Protein AF-A0A2V8TKF6-F1 (afdb_monomer)

Secondary structure (DSSP, 8-state):
-------EEEEE-GGGS-SGGGTTEEEEEEEESSS-GGG-EEEEEEEEEETTEEEEEEEPEEEPSSTT-EEEE--S-SSSEEEEEEEEEETTEEEEEEEEEETTEE-STT-EEESSPPPHHHHHHHHHHHHHHHTT-

pLDDT: mean 82.34, std 12.86, range [35.78, 94.69]

Mean predicted aligned error: 6.75 Å

Solvent-accessible surface area (backbone atoms only — not comparable to full-atom values): 7730 Å² total; per-residue (Å²): 131,84,75,73,69,54,54,38,75,46,80,44,66,24,80,81,47,94,48,77,81,27,77,67,27,60,34,26,42,27,57,38,58,53,100,54,31,66,73,41,48,69,50,39,33,39,40,30,36,44,97,88,40,81,43,79,42,81,46,72,64,44,79,47,96,54,82,29,32,28,35,34,53,73,87,64,75,86,68,58,42,40,23,38,41,34,39,39,39,44,92,95,46,41,11,16,36,40,37,35,46,50,100,93,40,63,36,71,91,70,38,45,78,38,80,34,75,75,50,71,66,59,52,49,52,52,41,51,51,50,42,58,56,59,77,73,106

Nearest PDB structures (foldseek):
  1n26-assembly1_A  TM=6.012E-01  e=3.482E-01  Homo sapiens
  5i0y-assembly1_A  TM=3.738E-01  e=1.158E-01  Escherichia coli F11
  3nrp-assembly1_B  TM=3.054E-01  e=2.926E-02  Escherichia coli F11
  8d7h-assembly1_E  TM=6.026E-01  e=1.718E+00  Homo sapiens
  3bpn-assembly1_C  TM=4.159E-01  e=3.922E+00  Homo sapiens

Radius of gyration: 14.84 Å; Cα contacts (8 Å, |Δi|>4): 286; chains: 1; bounding box: 38×34×48 Å

Sequence (137 aa):
MALAGGFFLTIGNPV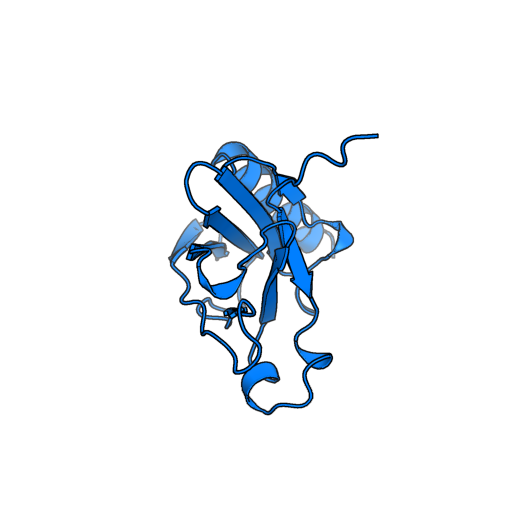AGNAPQFKSAVLVVRPDGCGEPAKAQITGTAEGIVAGARRSIPIKLMALPTPGVYAVYREWPAEGVWVVSLTGKYHDATTSAIVPIGAKGFLRESSKFFPRAATEAEIEGTLKALAASQARQ

Foldseek 3Di:
DPPPLQWWKDKDQLVVDPDPVSVQFLIKIAIGSDPALLQKDKWKWKWWAAPNDIDIGTWDWDDDPPRRMTTTGPPDDLGGWIWMKMWIDDPPWIKIKIWTADNVGTDPVLIDIGSHHDDPCNNVVSRVVRRVVVVVD

Structure (mmCIF, N/CA/C/O backbone):
data_AF-A0A2V8TKF6-F1
#
_entry.id   AF-A0A2V8TKF6-F1
#
loop_
_atom_site.group_PDB
_atom_site.id
_atom_site.type_symbol
_atom_site.label_atom_id
_atom_site.label_alt_id
_atom_site.label_comp_id
_atom_site.label_asym_id
_atom_site.label_entity_id
_atom_site.label_seq_id
_atom_site.pdbx_PDB_ins_code
_atom_site.Cartn_x
_atom_site.Cartn_y
_atom_site.Cartn_z
_atom_site.occupancy
_atom_site.B_iso_or_equiv
_atom_site.auth_seq_id
_atom_site.auth_comp_id
_atom_site.auth_asym_id
_atom_site.auth_atom_id
_atom_site.pdbx_PDB_model_num
ATOM 1 N N . MET A 1 1 ? 6.023 8.617 -31.429 1.00 35.78 1 MET A N 1
ATOM 2 C CA . MET A 1 1 ? 5.515 8.912 -30.073 1.00 35.78 1 MET A CA 1
ATOM 3 C C . MET A 1 1 ? 6.248 7.991 -29.115 1.00 35.78 1 MET A C 1
ATOM 5 O O . MET A 1 1 ? 5.991 6.797 -29.137 1.00 35.78 1 MET A O 1
ATOM 9 N N . ALA A 1 2 ? 7.238 8.499 -28.379 1.00 37.09 2 ALA A N 1
ATOM 10 C CA . ALA A 1 2 ? 7.894 7.715 -27.341 1.00 37.09 2 ALA A CA 1
ATOM 11 C C . ALA A 1 2 ? 6.888 7.557 -26.197 1.00 37.09 2 ALA A C 1
ATOM 13 O O . ALA A 1 2 ? 6.637 8.504 -25.456 1.00 37.09 2 ALA A O 1
ATOM 14 N N . LEU A 1 3 ? 6.259 6.387 -26.102 1.00 46.22 3 LEU A N 1
ATOM 15 C CA . LEU A 1 3 ? 5.660 5.948 -24.851 1.00 46.22 3 LEU A CA 1
ATOM 16 C C . LEU A 1 3 ? 6.841 5.885 -23.889 1.00 46.22 3 LEU A C 1
ATOM 18 O O . LEU A 1 3 ? 7.666 4.980 -23.999 1.00 46.22 3 LEU A O 1
ATOM 22 N N . ALA A 1 4 ? 7.010 6.909 -23.051 1.00 46.81 4 ALA A N 1
ATOM 23 C CA . ALA A 1 4 ? 7.946 6.837 -21.947 1.00 46.81 4 ALA A CA 1
ATOM 24 C C . ALA A 1 4 ? 7.635 5.516 -21.241 1.00 46.81 4 ALA A C 1
ATOM 26 O O . ALA A 1 4 ? 6.519 5.347 -20.751 1.00 46.81 4 ALA A O 1
ATOM 27 N N . GLY A 1 5 ? 8.564 4.557 -21.317 1.00 52.00 5 GLY A N 1
ATOM 28 C CA . GLY A 1 5 ? 8.474 3.250 -20.675 1.00 52.00 5 GLY A CA 1
ATOM 29 C C . GLY A 1 5 ? 8.501 3.456 -19.170 1.00 52.00 5 GLY A C 1
ATOM 30 O O . GLY A 1 5 ? 9.527 3.278 -18.522 1.00 52.00 5 GLY A O 1
ATOM 31 N N . GLY A 1 6 ? 7.402 3.988 -18.646 1.00 66.62 6 GLY A N 1
ATOM 32 C CA . GLY A 1 6 ? 7.248 4.342 -17.257 1.00 66.62 6 GLY A CA 1
ATOM 33 C C . GLY A 1 6 ? 7.127 3.058 -16.470 1.00 66.62 6 GLY A C 1
ATOM 34 O O . GLY A 1 6 ? 6.317 2.202 -16.799 1.00 66.62 6 GLY A O 1
ATOM 35 N N . PHE A 1 7 ? 7.936 2.927 -15.434 1.00 81.31 7 PHE A N 1
ATOM 36 C CA . PHE A 1 7 ? 7.772 1.876 -14.451 1.00 81.31 7 PHE A CA 1
ATOM 37 C C . PHE A 1 7 ? 6.615 2.261 -13.525 1.00 81.31 7 PHE A C 1
ATOM 39 O O . PHE A 1 7 ? 6.691 3.277 -12.830 1.00 81.31 7 PHE A O 1
ATOM 46 N N . PHE A 1 8 ? 5.539 1.478 -13.532 1.00 85.12 8 PHE A N 1
ATOM 47 C CA . PHE A 1 8 ? 4.385 1.692 -12.656 1.00 85.12 8 PHE A CA 1
ATOM 48 C C . PHE A 1 8 ? 3.908 0.380 -12.041 1.00 85.12 8 PHE A C 1
ATOM 50 O O . PHE A 1 8 ? 4.166 -0.708 -12.552 1.00 85.12 8 PHE A O 1
ATOM 57 N N . LEU A 1 9 ? 3.209 0.476 -10.912 1.00 88.12 9 LEU A N 1
ATOM 58 C CA . LEU A 1 9 ? 2.562 -0.673 -10.287 1.00 88.12 9 LEU A CA 1
ATOM 59 C C . LEU A 1 9 ? 1.120 -0.771 -10.758 1.00 88.12 9 LEU A C 1
ATOM 61 O O . LEU A 1 9 ? 0.385 0.211 -10.744 1.00 88.12 9 LEU A O 1
ATOM 65 N N . THR A 1 10 ? 0.694 -1.980 -11.093 1.00 87.62 10 THR A N 1
ATOM 66 C CA . THR A 1 10 ? -0.700 -2.296 -11.381 1.00 87.62 10 THR A CA 1
ATOM 67 C C . THR A 1 10 ? -1.256 -3.172 -10.268 1.00 87.62 10 THR A C 1
ATOM 69 O O . THR A 1 10 ? -0.736 -4.255 -9.991 1.00 87.62 10 THR A O 1
ATOM 72 N N . ILE A 1 11 ? -2.343 -2.713 -9.645 1.00 87.50 11 ILE A N 1
ATOM 73 C CA . ILE A 1 11 ? -3.082 -3.475 -8.633 1.00 87.50 11 ILE A CA 1
ATOM 74 C C . ILE A 1 11 ? -4.213 -4.235 -9.311 1.00 87.50 11 ILE A C 1
ATOM 76 O O . ILE A 1 11 ? -4.947 -3.678 -10.130 1.00 87.50 11 ILE A O 1
ATOM 80 N N . GLY A 1 12 ? -4.351 -5.512 -8.982 1.00 80.25 12 GLY A N 1
ATOM 81 C CA . GLY A 1 12 ? -5.389 -6.403 -9.487 1.00 80.25 12 GLY A CA 1
ATOM 82 C C . GLY A 1 12 ? -6.188 -7.042 -8.359 1.00 80.25 12 GLY A C 1
ATOM 83 O O . GLY A 1 12 ? -5.767 -7.060 -7.202 1.00 80.25 12 GLY A O 1
ATOM 84 N N . ASN A 1 13 ? -7.348 -7.592 -8.717 1.00 72.50 13 ASN A N 1
ATOM 85 C CA . ASN A 1 13 ? -8.126 -8.409 -7.797 1.00 72.50 13 ASN A CA 1
ATOM 86 C C . ASN A 1 13 ? -7.527 -9.829 -7.751 1.00 72.50 13 ASN A C 1
ATOM 88 O O . ASN A 1 13 ? -7.327 -10.418 -8.818 1.00 72.50 13 ASN A O 1
ATOM 92 N N . PRO A 1 14 ? -7.248 -10.390 -6.561 1.00 60.41 14 PRO A N 1
ATOM 93 C CA . PRO A 1 14 ? -6.720 -11.743 -6.418 1.00 60.41 14 PRO A CA 1
ATOM 94 C C . PRO A 1 14 ? -7.649 -12.810 -7.008 1.00 60.41 14 PRO A C 1
ATOM 96 O O . PRO A 1 14 ? -7.162 -13.807 -7.528 1.00 60.41 14 PRO A O 1
ATOM 99 N N . VAL A 1 15 ? -8.967 -12.577 -7.031 1.00 55.12 15 VAL A N 1
ATOM 100 C CA . VAL A 1 15 ? -9.969 -13.535 -7.544 1.00 55.12 15 VAL A CA 1
ATOM 101 C C . VAL A 1 15 ? -9.786 -13.859 -9.038 1.00 55.12 15 VAL A C 1
ATOM 103 O O . VAL A 1 15 ? -10.237 -14.903 -9.497 1.00 55.12 15 VAL A O 1
ATOM 106 N N . ALA A 1 16 ? -9.074 -13.021 -9.801 1.00 50.88 16 ALA A N 1
ATOM 107 C CA . ALA A 1 16 ? -8.742 -13.320 -11.197 1.00 50.88 16 ALA A CA 1
ATOM 108 C C . ALA A 1 16 ? -7.740 -14.486 -11.345 1.00 50.88 16 ALA A C 1
ATOM 110 O O . ALA A 1 16 ? -7.644 -15.083 -12.416 1.00 50.88 16 ALA A O 1
ATOM 111 N N . GLY A 1 17 ? -6.995 -14.822 -10.286 1.00 50.84 17 GLY A N 1
ATOM 112 C CA . GLY A 1 17 ? -6.135 -15.998 -10.232 1.00 50.84 17 GLY A CA 1
ATOM 113 C C . GLY A 1 17 ? -6.875 -17.153 -9.568 1.00 50.84 17 GLY A C 1
ATOM 114 O O . GLY A 1 17 ? -7.062 -17.157 -8.357 1.00 50.84 17 GLY A O 1
ATOM 115 N N . ASN A 1 18 ? -7.263 -18.173 -10.332 1.00 52.22 18 ASN A N 1
ATOM 116 C CA . ASN A 1 18 ? -8.019 -19.330 -9.832 1.00 52.22 18 ASN A CA 1
ATOM 117 C C . ASN A 1 18 ? -7.190 -20.281 -8.924 1.00 52.22 18 ASN A C 1
ATOM 119 O O . ASN A 1 18 ? -7.496 -21.466 -8.820 1.00 52.22 18 ASN A O 1
ATOM 123 N N . ALA A 1 19 ? -6.113 -19.795 -8.293 1.00 55.41 19 ALA A N 1
ATOM 124 C CA . ALA A 1 19 ? -5.247 -20.586 -7.421 1.00 55.41 19 ALA A CA 1
ATOM 125 C C . ALA A 1 19 ? -5.577 -20.344 -5.931 1.00 55.41 19 ALA A C 1
ATOM 127 O O . ALA A 1 19 ? -5.887 -19.220 -5.534 1.00 55.41 19 ALA A O 1
ATOM 128 N N . PRO A 1 20 ? -5.484 -21.372 -5.068 1.00 56.12 20 PRO A N 1
ATOM 129 C CA . PRO A 1 20 ? -5.868 -21.286 -3.654 1.00 56.12 20 PRO A CA 1
ATOM 130 C C . PRO A 1 20 ? -5.101 -20.206 -2.875 1.00 56.12 20 PRO A C 1
ATOM 132 O O . PRO A 1 20 ? -5.675 -19.558 -2.006 1.00 56.12 20 PRO A O 1
ATOM 135 N N . GLN A 1 21 ? -3.851 -19.939 -3.256 1.00 58.69 21 GLN A N 1
ATOM 136 C CA . GLN A 1 21 ? -3.010 -18.858 -2.724 1.00 58.69 21 GLN A CA 1
ATOM 137 C C . GLN A 1 21 ? -3.592 -17.442 -2.907 1.00 58.69 21 GLN A C 1
ATOM 139 O O . GLN A 1 21 ? -3.251 -16.536 -2.156 1.00 58.69 21 GLN A O 1
ATOM 144 N N . PHE A 1 22 ? -4.515 -17.237 -3.852 1.00 60.12 22 PHE A N 1
ATOM 145 C CA . PHE A 1 22 ? -5.198 -15.953 -4.024 1.00 60.12 22 PHE A CA 1
ATOM 146 C C . PHE A 1 22 ? -6.400 -15.779 -3.088 1.00 60.12 22 PHE A C 1
ATOM 148 O O . PHE A 1 22 ? -6.808 -14.650 -2.837 1.00 60.12 22 PHE A O 1
ATOM 155 N N . LYS A 1 23 ? -6.962 -16.861 -2.529 1.00 61.09 23 LYS A N 1
ATOM 156 C CA . LYS A 1 23 ? -8.186 -16.782 -1.708 1.00 61.09 23 LYS A CA 1
ATOM 157 C C . LYS A 1 23 ? -7.989 -16.026 -0.391 1.00 61.09 23 LYS A C 1
ATOM 159 O O . LYS A 1 23 ? -8.953 -15.490 0.143 1.00 61.09 23 LYS A O 1
ATOM 164 N N . SER A 1 24 ? -6.757 -15.980 0.114 1.00 67.88 24 SER A N 1
ATOM 165 C CA . SER A 1 24 ? -6.388 -15.250 1.336 1.00 67.88 24 SER A CA 1
ATOM 166 C C . SER A 1 24 ? -5.628 -13.950 1.056 1.00 67.88 24 SER A C 1
ATOM 168 O O . SER A 1 24 ? -5.291 -13.223 1.991 1.00 67.88 24 SER A O 1
ATOM 170 N N . ALA A 1 25 ? -5.344 -13.652 -0.214 1.00 77.50 25 ALA A N 1
ATOM 171 C CA . ALA A 1 25 ? -4.717 -12.401 -0.607 1.00 77.50 25 ALA A CA 1
ATOM 172 C C . ALA A 1 25 ? -5.760 -11.273 -0.596 1.00 77.50 25 ALA A C 1
ATOM 174 O O . ALA A 1 25 ? -6.903 -11.458 -1.006 1.00 77.50 25 ALA A O 1
ATOM 175 N N . VAL A 1 26 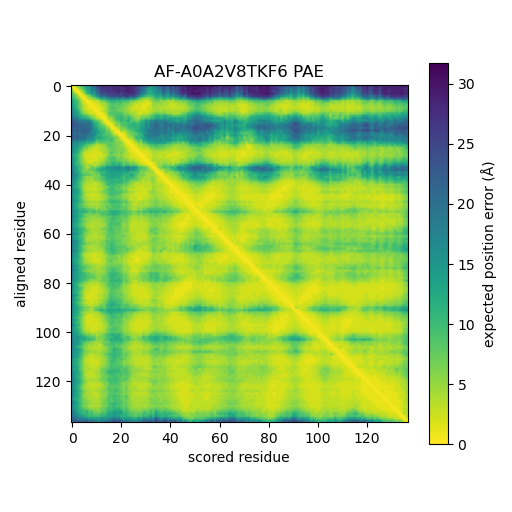? -5.360 -10.089 -0.138 1.00 83.19 26 VAL A N 1
ATOM 176 C CA . VAL A 1 26 ? -6.204 -8.882 -0.153 1.00 83.19 26 VAL A CA 1
ATOM 177 C C . VAL A 1 26 ? -6.165 -8.230 -1.529 1.00 83.19 26 VAL A C 1
ATOM 179 O O . VAL A 1 26 ? -7.175 -7.743 -2.032 1.00 83.19 26 VAL A O 1
ATOM 182 N N . LEU A 1 27 ? -4.979 -8.215 -2.133 1.00 87.31 27 LEU A N 1
ATOM 183 C CA . LEU A 1 27 ? -4.720 -7.634 -3.440 1.00 87.31 27 LEU A CA 1
ATOM 184 C C . LEU A 1 27 ? -3.537 -8.340 -4.100 1.00 87.31 27 LEU A C 1
ATOM 186 O O . LEU A 1 27 ? -2.723 -8.985 -3.433 1.00 87.31 27 LEU A O 1
ATOM 190 N N . VAL A 1 28 ? -3.431 -8.185 -5.416 1.00 88.44 28 VAL A N 1
ATOM 191 C CA . VAL A 1 28 ? -2.232 -8.568 -6.167 1.00 88.44 28 VAL A CA 1
ATOM 192 C C . VAL A 1 28 ? -1.606 -7.330 -6.774 1.00 88.44 28 VAL A C 1
ATOM 194 O O . VAL A 1 28 ? -2.315 -6.438 -7.241 1.00 88.44 28 VAL A O 1
ATOM 197 N N . VAL A 1 29 ? -0.282 -7.282 -6.787 1.00 89.06 29 VAL A N 1
ATOM 198 C CA . VAL A 1 29 ? 0.487 -6.208 -7.409 1.00 89.06 29 VAL A CA 1
ATOM 199 C C . VAL A 1 29 ? 1.414 -6.801 -8.456 1.00 89.06 29 VAL A C 1
ATOM 201 O O . VAL A 1 29 ? 2.039 -7.839 -8.235 1.00 89.06 29 VAL A O 1
ATOM 204 N N . ARG A 1 30 ? 1.485 -6.145 -9.612 1.00 87.81 30 ARG A N 1
ATOM 205 C CA . ARG A 1 30 ? 2.500 -6.419 -10.628 1.00 87.81 30 ARG A CA 1
ATOM 206 C C . ARG A 1 30 ? 3.195 -5.115 -11.022 1.00 87.81 30 ARG A C 1
ATOM 208 O O . ARG A 1 30 ? 2.507 -4.099 -11.143 1.00 87.81 30 ARG A O 1
ATOM 215 N N . PRO A 1 31 ? 4.512 -5.119 -11.228 1.00 86.38 31 PRO A N 1
ATOM 216 C CA . PRO A 1 31 ? 5.186 -4.058 -11.937 1.00 86.38 31 PRO A CA 1
ATOM 217 C C . PRO A 1 31 ? 4.862 -4.175 -13.427 1.00 86.38 31 PRO A C 1
ATOM 219 O O . PRO A 1 31 ? 4.800 -5.274 -13.977 1.00 86.38 31 PRO A O 1
ATOM 222 N N . ASP A 1 32 ? 4.638 -3.038 -14.061 1.00 81.44 32 ASP A N 1
ATOM 223 C CA . ASP A 1 32 ? 4.334 -2.923 -15.480 1.00 81.44 32 ASP A CA 1
ATOM 224 C C . ASP A 1 32 ? 5.220 -1.830 -16.101 1.00 81.44 32 ASP A C 1
ATOM 226 O O . ASP A 1 32 ? 5.857 -1.040 -15.390 1.00 81.44 32 ASP A O 1
ATOM 230 N N . GLY A 1 33 ? 5.332 -1.839 -17.427 1.00 73.94 33 GLY A N 1
ATOM 231 C CA . GLY A 1 33 ? 6.219 -0.942 -18.171 1.00 73.94 33 GLY A CA 1
ATOM 232 C C . GLY A 1 33 ? 7.726 -1.216 -18.043 1.00 73.94 33 GLY A C 1
ATOM 233 O O . GLY A 1 33 ? 8.513 -0.562 -18.725 1.00 73.94 33 GLY A O 1
ATOM 234 N N . CYS A 1 34 ? 8.156 -2.202 -17.244 1.00 68.81 34 CYS A N 1
ATOM 235 C CA . CYS A 1 34 ? 9.523 -2.725 -17.281 1.00 68.81 34 CYS A CA 1
ATOM 236 C C . CYS A 1 34 ? 9.604 -3.979 -18.169 1.00 68.81 34 CYS A C 1
ATOM 238 O O . CYS A 1 34 ? 8.719 -4.830 -18.148 1.00 68.81 34 CYS A O 1
ATOM 240 N N . GLY A 1 35 ? 10.684 -4.114 -18.947 1.00 66.62 35 GLY A N 1
ATOM 241 C CA . GLY A 1 35 ? 10.905 -5.300 -19.788 1.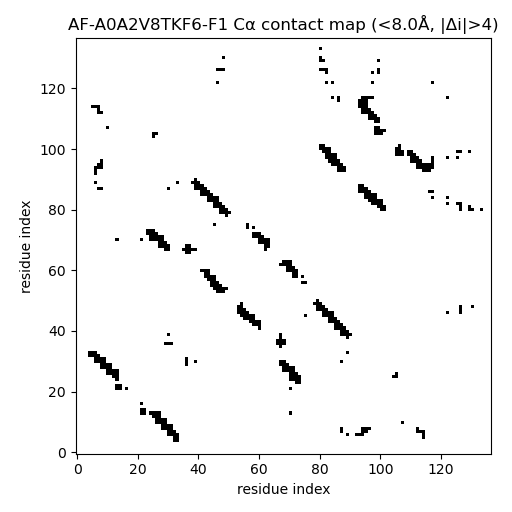00 66.62 35 GLY A CA 1
ATOM 242 C C . GLY A 1 35 ? 11.094 -6.595 -18.987 1.00 66.62 35 GLY A C 1
ATOM 243 O O . GLY A 1 35 ? 10.912 -7.682 -19.526 1.00 66.62 35 GLY A O 1
ATOM 244 N N . GLU A 1 36 ? 11.428 -6.485 -17.695 1.00 74.00 36 GLU A N 1
ATOM 245 C CA . GLU A 1 36 ? 11.692 -7.617 -16.803 1.00 74.00 36 GLU A CA 1
ATOM 246 C C . GLU A 1 36 ? 10.993 -7.434 -15.439 1.00 74.00 36 GLU A C 1
ATOM 248 O O . GLU A 1 36 ? 11.629 -7.079 -14.441 1.00 74.00 36 GLU A O 1
ATOM 253 N N . PRO A 1 37 ? 9.681 -7.711 -15.342 1.00 71.75 37 PRO A N 1
ATOM 254 C CA . PRO A 1 37 ? 8.915 -7.501 -14.112 1.00 71.75 37 PRO A CA 1
ATOM 255 C C . PRO A 1 37 ? 9.382 -8.370 -12.937 1.00 71.75 37 PRO A C 1
ATOM 257 O O . PRO A 1 37 ? 9.211 -7.986 -11.785 1.00 71.75 37 PRO A O 1
ATOM 260 N N . ALA A 1 38 ? 10.043 -9.500 -13.201 1.00 74.69 38 ALA A N 1
ATOM 261 C CA . ALA A 1 38 ? 10.601 -10.373 -12.165 1.00 74.69 38 ALA A CA 1
ATOM 262 C C . ALA A 1 38 ? 11.838 -9.795 -11.445 1.00 74.69 38 ALA A C 1
ATOM 264 O O . ALA A 1 38 ? 12.165 -10.243 -10.349 1.00 74.69 38 ALA A O 1
ATOM 265 N N . LYS A 1 39 ? 12.533 -8.816 -12.042 1.00 81.38 39 LYS A N 1
ATOM 266 C CA . LYS A 1 39 ? 13.689 -8.142 -11.423 1.00 81.38 39 LYS A CA 1
ATOM 267 C C . LYS A 1 39 ? 13.288 -6.929 -10.579 1.00 81.38 39 LYS A C 1
ATOM 269 O O . LYS A 1 39 ? 14.120 -6.391 -9.850 1.00 81.38 39 LYS A O 1
ATOM 274 N N . ALA A 1 40 ? 12.039 -6.477 -10.681 1.00 84.00 40 ALA A N 1
ATOM 275 C CA . ALA A 1 40 ? 11.541 -5.371 -9.879 1.00 84.00 40 ALA A CA 1
ATOM 276 C C . ALA A 1 40 ? 11.355 -5.817 -8.426 1.00 84.00 40 ALA A C 1
ATOM 278 O O . ALA A 1 40 ? 10.700 -6.818 -8.139 1.00 84.00 40 ALA A O 1
ATOM 279 N N . GLN A 1 41 ? 11.916 -5.050 -7.499 1.00 87.38 41 GLN A N 1
ATOM 280 C CA . GLN A 1 41 ? 11.702 -5.261 -6.075 1.00 87.38 41 GLN A CA 1
ATOM 281 C C . GLN A 1 41 ? 10.453 -4.500 -5.656 1.00 87.38 41 GLN A C 1
ATOM 283 O O . GLN A 1 41 ? 10.385 -3.283 -5.818 1.00 87.38 41 GLN A O 1
ATOM 288 N N . ILE A 1 42 ? 9.469 -5.215 -5.119 1.00 89.06 42 ILE A N 1
ATOM 289 C CA . ILE A 1 42 ? 8.268 -4.608 -4.554 1.00 89.06 42 ILE A CA 1
ATOM 290 C C . ILE A 1 42 ? 8.294 -4.822 -3.050 1.00 89.06 42 ILE A C 1
ATOM 292 O O . ILE A 1 42 ? 8.430 -5.949 -2.576 1.00 89.06 42 ILE A O 1
ATOM 296 N N . THR A 1 43 ? 8.157 -3.733 -2.309 1.00 91.00 43 THR A N 1
ATOM 297 C CA . THR A 1 43 ? 7.996 -3.723 -0.856 1.00 91.00 43 THR A CA 1
ATOM 298 C C . THR A 1 43 ? 6.670 -3.073 -0.495 1.00 91.00 43 THR A C 1
ATOM 300 O O . THR A 1 43 ? 6.059 -2.378 -1.312 1.00 91.00 43 THR A O 1
ATOM 303 N N . GLY A 1 44 ? 6.190 -3.314 0.722 1.00 91.56 44 GLY A N 1
ATOM 304 C CA . GLY A 1 44 ? 4.947 -2.720 1.176 1.00 91.56 44 GLY A CA 1
ATOM 305 C C . GLY A 1 44 ? 4.865 -2.557 2.682 1.00 91.56 44 GLY A C 1
ATOM 306 O O . GLY A 1 44 ? 5.475 -3.309 3.443 1.00 91.56 44 GLY A O 1
ATOM 307 N N . THR A 1 45 ? 4.043 -1.599 3.091 1.00 94.06 45 THR A N 1
ATOM 308 C CA . THR A 1 45 ? 3.705 -1.327 4.486 1.00 94.06 45 THR A CA 1
ATOM 309 C C . THR A 1 45 ? 2.208 -1.070 4.585 1.00 94.06 45 THR A C 1
ATOM 311 O O . THR A 1 45 ? 1.643 -0.311 3.796 1.00 94.06 45 THR A O 1
ATOM 314 N N . ALA A 1 46 ? 1.557 -1.705 5.550 1.00 93.69 46 ALA A N 1
ATOM 315 C CA . ALA A 1 46 ? 0.191 -1.407 5.935 1.00 93.69 46 ALA A CA 1
ATOM 316 C C . ALA A 1 46 ? 0.191 -0.326 7.018 1.00 93.69 46 ALA A C 1
ATOM 318 O O . ALA A 1 46 ? 0.701 -0.521 8.119 1.00 93.69 46 ALA A O 1
ATOM 319 N N . GLU A 1 47 ? -0.403 0.809 6.691 1.00 94.38 47 GLU A N 1
ATOM 320 C CA . GLU A 1 47 ? -0.531 1.977 7.550 1.00 94.38 47 GLU A CA 1
ATOM 321 C C . GLU A 1 47 ? -1.995 2.088 7.960 1.00 94.38 47 GLU A C 1
ATOM 323 O O . GLU A 1 47 ? -2.880 2.160 7.108 1.00 94.38 47 GLU A O 1
ATOM 328 N N . GLY A 1 48 ? -2.279 2.078 9.253 1.00 93.25 48 GLY A N 1
ATOM 329 C CA . GLY A 1 48 ? -3.644 2.046 9.754 1.00 93.25 48 GLY A CA 1
ATOM 330 C C . GLY A 1 48 ? -3.865 2.885 10.992 1.00 93.25 48 GLY A C 1
ATOM 331 O O . GLY A 1 48 ? -2.922 3.352 11.626 1.00 93.25 48 GLY A O 1
ATOM 332 N N . ILE A 1 49 ? -5.134 3.0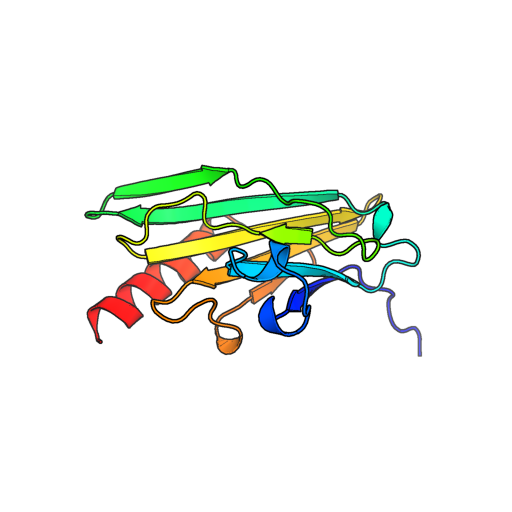73 11.338 1.00 92.12 49 ILE A N 1
ATOM 333 C CA . ILE A 1 49 ? -5.566 3.674 12.600 1.00 92.12 49 ILE A CA 1
ATOM 334 C C . ILE A 1 49 ? -6.475 2.669 13.294 1.00 92.12 49 ILE A C 1
ATOM 336 O O . ILE A 1 49 ? -7.559 2.365 12.793 1.00 92.12 49 ILE A O 1
ATOM 340 N N . VAL A 1 50 ? -6.039 2.182 14.454 1.00 91.19 50 VAL A N 1
ATOM 341 C CA . VAL A 1 50 ? -6.777 1.228 15.293 1.00 91.19 50 VAL A CA 1
ATOM 342 C C . VAL A 1 50 ? -7.018 1.880 16.642 1.00 91.19 50 VAL A C 1
ATOM 344 O O . VAL A 1 50 ? -6.069 2.355 17.265 1.00 91.19 50 VAL A O 1
ATOM 347 N N . ALA A 1 51 ? -8.279 1.949 17.074 1.00 86.50 51 ALA A N 1
ATOM 348 C CA . ALA A 1 51 ? -8.672 2.624 18.315 1.00 86.50 51 ALA A CA 1
ATOM 349 C C . ALA A 1 51 ? -8.108 4.062 18.447 1.00 86.50 51 ALA A C 1
ATOM 351 O O . ALA A 1 51 ? -7.719 4.499 19.525 1.00 86.50 51 ALA A O 1
ATOM 352 N N . GLY A 1 52 ? -8.009 4.794 17.330 1.00 85.00 52 GLY A N 1
ATOM 353 C CA . GLY A 1 52 ? -7.464 6.159 17.291 1.00 85.00 52 GLY A CA 1
ATOM 354 C C . GLY A 1 52 ? -5.933 6.260 17.279 1.00 85.00 52 GLY A C 1
ATOM 355 O O . GLY A 1 52 ? -5.408 7.360 17.125 1.00 85.00 52 GLY A O 1
ATOM 356 N N . ALA A 1 53 ? -5.203 5.144 17.373 1.00 89.50 53 ALA A N 1
ATOM 357 C CA . ALA A 1 53 ? -3.743 5.119 17.315 1.00 89.50 53 ALA A CA 1
ATOM 358 C C . ALA A 1 53 ? -3.238 4.688 15.930 1.00 89.50 53 ALA A C 1
ATOM 360 O O . ALA A 1 53 ? -3.687 3.677 15.381 1.00 89.50 53 ALA A O 1
ATOM 361 N N . ARG A 1 54 ? -2.261 5.425 15.381 1.00 90.62 54 ARG A N 1
ATOM 362 C CA . ARG A 1 54 ? -1.594 5.056 14.124 1.00 90.62 54 ARG A CA 1
ATOM 363 C C . ARG A 1 54 ? -0.742 3.800 14.323 1.00 90.62 54 ARG A C 1
ATOM 365 O O . ARG A 1 54 ? -0.013 3.673 15.307 1.00 90.62 54 ARG A O 1
ATOM 372 N N . ARG A 1 55 ? -0.837 2.871 13.377 1.00 92.94 55 ARG A N 1
ATOM 373 C CA . ARG A 1 55 ? -0.096 1.612 13.332 1.00 92.94 55 ARG A CA 1
ATOM 374 C C . ARG A 1 55 ? 0.534 1.443 11.958 1.00 92.94 55 ARG A C 1
ATOM 376 O O . ARG A 1 55 ? -0.122 1.658 10.948 1.00 92.94 55 ARG A O 1
ATOM 383 N N . SER A 1 56 ? 1.784 1.011 11.957 1.00 93.50 56 SER A N 1
ATOM 384 C CA . SER A 1 56 ? 2.588 0.776 10.762 1.00 93.50 56 SER A CA 1
ATOM 385 C C . SER A 1 56 ? 3.097 -0.654 10.814 1.00 93.50 56 SER A C 1
ATOM 387 O O . SER A 1 56 ? 3.809 -1.017 11.752 1.00 93.50 56 SER A O 1
ATOM 389 N N . ILE A 1 57 ? 2.686 -1.484 9.860 1.00 92.88 57 ILE A N 1
ATOM 390 C CA . ILE A 1 57 ? 3.008 -2.912 9.820 1.00 92.88 57 ILE A CA 1
ATOM 391 C C . ILE A 1 57 ? 3.681 -3.206 8.476 1.00 92.88 57 ILE A C 1
ATOM 393 O O . ILE A 1 57 ? 3.020 -3.098 7.442 1.00 92.88 57 ILE A O 1
ATOM 397 N N . PRO A 1 58 ? 4.978 -3.560 8.440 1.00 92.00 58 PRO A N 1
ATOM 398 C CA . PRO A 1 58 ? 5.616 -3.990 7.202 1.00 92.00 58 PRO A CA 1
ATOM 399 C C . PRO A 1 58 ? 4.969 -5.293 6.729 1.00 92.00 58 PRO A C 1
ATOM 401 O O . PRO A 1 58 ? 4.781 -6.212 7.526 1.00 92.00 58 PRO A O 1
ATOM 404 N N . ILE A 1 59 ? 4.633 -5.367 5.443 1.00 90.75 59 ILE A N 1
ATOM 405 C CA . ILE A 1 59 ? 3.943 -6.525 4.866 1.00 90.75 59 ILE A CA 1
ATOM 406 C C . ILE A 1 59 ? 4.872 -7.291 3.934 1.00 90.75 59 ILE A C 1
ATOM 408 O O . ILE A 1 59 ? 5.638 -6.713 3.155 1.00 90.75 59 ILE A O 1
ATOM 412 N N . LYS A 1 60 ? 4.790 -8.614 3.992 1.00 85.00 60 LYS A N 1
ATOM 413 C CA . LYS A 1 60 ? 5.523 -9.505 3.103 1.00 85.00 60 LYS A CA 1
ATOM 414 C C . LYS A 1 60 ? 4.698 -9.762 1.854 1.00 85.00 60 LYS A C 1
ATOM 416 O O . LYS A 1 60 ? 3.570 -10.251 1.895 1.00 85.00 60 LYS A O 1
ATOM 421 N N . LEU A 1 61 ? 5.305 -9.451 0.719 1.00 85.75 61 LEU A N 1
ATOM 422 C CA . LEU A 1 61 ? 4.781 -9.808 -0.584 1.00 85.75 61 LEU A CA 1
ATOM 423 C C . LEU A 1 61 ? 5.260 -11.211 -0.936 1.00 85.75 61 LEU A C 1
ATOM 425 O O . LEU A 1 61 ? 6.466 -11.458 -0.964 1.00 85.75 61 LEU A O 1
ATOM 429 N N . MET A 1 62 ? 4.337 -12.127 -1.228 1.00 84.69 62 MET A N 1
ATOM 430 C CA . MET A 1 62 ? 4.729 -13.443 -1.736 1.00 84.69 62 MET A CA 1
ATOM 431 C C . MET A 1 62 ? 4.696 -13.441 -3.253 1.00 84.69 62 MET A C 1
ATOM 433 O O . MET A 1 62 ? 3.671 -13.119 -3.858 1.00 84.69 62 MET A O 1
ATOM 437 N N . ALA A 1 63 ? 5.816 -13.824 -3.857 1.00 83.38 63 ALA A N 1
ATOM 438 C CA . ALA A 1 63 ? 5.887 -14.066 -5.287 1.00 83.38 63 ALA A CA 1
ATOM 439 C C . ALA A 1 63 ? 4.946 -15.216 -5.668 1.00 83.38 63 ALA A C 1
ATOM 441 O O . ALA A 1 63 ? 4.877 -16.240 -4.985 1.00 83.38 63 ALA A O 1
ATOM 442 N N . LEU A 1 64 ? 4.210 -15.029 -6.755 1.00 81.19 64 LEU A N 1
ATOM 443 C CA . LEU A 1 64 ? 3.313 -16.031 -7.314 1.00 81.19 64 LEU A CA 1
ATOM 444 C C . LEU A 1 64 ? 3.992 -16.763 -8.484 1.00 81.19 64 LEU A C 1
ATOM 446 O O . LEU A 1 64 ? 4.995 -16.279 -9.007 1.00 81.19 64 LEU A O 1
ATOM 450 N N . PRO A 1 65 ? 3.441 -17.905 -8.948 1.00 79.12 65 PRO A N 1
ATOM 451 C CA . PRO A 1 65 ? 3.970 -18.624 -10.110 1.00 79.12 65 PRO A CA 1
ATOM 452 C C . PRO A 1 65 ? 4.012 -17.772 -11.383 1.00 79.12 65 PRO A C 1
ATOM 454 O O . PRO A 1 65 ? 4.804 -18.035 -12.283 1.00 79.12 65 PRO A O 1
ATOM 457 N N . THR A 1 66 ? 3.155 -16.751 -11.472 1.00 77.62 66 THR A N 1
ATOM 458 C CA . THR A 1 66 ? 3.214 -15.766 -12.549 1.00 77.62 66 THR A CA 1
ATOM 459 C C . THR A 1 66 ? 4.384 -14.805 -12.301 1.00 77.62 66 THR A C 1
ATOM 461 O O . THR A 1 66 ? 4.375 -14.095 -11.291 1.00 77.62 66 THR A O 1
ATOM 464 N N . PRO A 1 67 ? 5.374 -14.735 -13.208 1.00 76.12 67 PRO A N 1
ATOM 465 C CA . PRO A 1 67 ? 6.571 -13.927 -13.009 1.00 76.12 67 PRO A CA 1
ATOM 466 C C . PRO A 1 67 ? 6.234 -12.442 -12.848 1.00 76.12 67 PRO A C 1
ATOM 468 O O . PRO A 1 67 ? 5.450 -11.881 -13.613 1.00 76.12 67 PRO A O 1
ATOM 471 N N . GLY A 1 68 ? 6.831 -11.813 -11.832 1.00 77.44 68 GLY A N 1
ATOM 472 C CA . GLY A 1 68 ? 6.585 -10.412 -11.490 1.00 77.44 68 GLY A CA 1
ATOM 473 C C . GLY A 1 68 ? 5.224 -10.142 -10.843 1.00 77.44 68 GLY A C 1
ATOM 474 O O . GLY A 1 68 ? 4.879 -8.989 -10.630 1.00 77.44 68 GLY A O 1
ATOM 475 N N . VAL A 1 69 ? 4.426 -11.159 -10.512 1.00 84.62 69 VAL A N 1
ATOM 476 C CA . VAL A 1 69 ? 3.169 -10.957 -9.780 1.00 84.62 69 VAL A CA 1
ATOM 477 C C . VAL A 1 69 ? 3.368 -11.338 -8.324 1.00 84.62 69 VAL A C 1
ATOM 479 O O . VAL A 1 69 ? 3.852 -12.425 -8.007 1.00 84.62 69 VAL A O 1
ATOM 482 N N . TYR A 1 70 ? 2.945 -10.448 -7.435 1.00 87.31 70 TYR A N 1
ATOM 483 C CA . TYR A 1 70 ? 3.068 -10.629 -6.000 1.00 87.31 70 TYR A CA 1
ATOM 484 C C . TYR A 1 70 ? 1.698 -10.536 -5.332 1.00 87.31 70 TYR A C 1
ATOM 486 O O . TYR A 1 70 ? 0.895 -9.650 -5.636 1.00 87.31 70 TYR A O 1
ATOM 494 N N . ALA A 1 71 ? 1.432 -11.458 -4.414 1.00 87.75 71 ALA A N 1
ATOM 495 C CA . ALA A 1 71 ? 0.260 -11.431 -3.553 1.00 87.75 71 ALA A CA 1
ATOM 496 C C . ALA A 1 71 ? 0.576 -10.692 -2.253 1.00 87.75 71 ALA A C 1
ATOM 498 O O . ALA A 1 71 ? 1.597 -10.953 -1.610 1.00 87.75 71 ALA A O 1
ATOM 499 N N . VAL A 1 72 ? -0.336 -9.806 -1.854 1.00 88.12 72 VAL A N 1
ATOM 500 C CA . VAL A 1 72 ? -0.325 -9.160 -0.542 1.00 88.12 72 VAL A CA 1
ATOM 501 C C . VAL A 1 72 ? -1.380 -9.820 0.330 1.00 88.12 72 VAL A C 1
ATOM 503 O O . VAL A 1 72 ? -2.564 -9.833 -0.014 1.00 88.12 72 VAL A O 1
ATOM 506 N N . TYR A 1 73 ? -0.952 -10.342 1.472 1.00 86.06 73 TYR A N 1
ATOM 507 C CA . TYR A 1 73 ? -1.831 -10.947 2.467 1.00 86.06 73 TYR A CA 1
ATOM 508 C C . TYR A 1 73 ? -2.155 -9.940 3.565 1.00 86.06 73 TYR A C 1
ATOM 510 O O . TYR A 1 73 ? -1.386 -9.014 3.826 1.00 86.06 73 TYR A O 1
ATOM 518 N N . ARG A 1 74 ? -3.315 -10.113 4.208 1.00 86.50 74 ARG A N 1
ATOM 519 C CA . ARG A 1 74 ? -3.694 -9.264 5.338 1.00 86.50 74 ARG A CA 1
ATOM 520 C C . ARG A 1 74 ? -2.900 -9.683 6.570 1.00 86.50 74 ARG A C 1
ATOM 522 O O . ARG A 1 74 ? -3.309 -10.592 7.282 1.00 86.50 74 ARG A O 1
ATOM 529 N N . GLU A 1 75 ? -1.784 -9.010 6.821 1.00 87.06 75 GLU A N 1
ATOM 530 C CA . GLU A 1 75 ? -0.977 -9.207 8.039 1.00 87.06 75 GLU A CA 1
ATOM 531 C C . GLU A 1 75 ? -1.369 -8.242 9.174 1.00 87.06 75 GLU A C 1
ATOM 533 O O . GLU A 1 75 ? -0.777 -8.251 10.248 1.00 87.06 75 GLU A O 1
ATOM 538 N N . TRP A 1 76 ? -2.390 -7.412 8.949 1.00 89.62 76 TRP A N 1
ATOM 539 C CA . TRP A 1 76 ? -2.934 -6.455 9.911 1.00 89.62 76 TRP A CA 1
ATOM 540 C C . TRP A 1 76 ? -4.354 -6.850 10.367 1.00 89.62 76 TRP A C 1
ATOM 542 O O . TRP A 1 76 ? -5.063 -7.588 9.660 1.00 89.62 76 TRP A O 1
ATOM 552 N N . PRO A 1 77 ? -4.797 -6.392 11.555 1.00 87.38 77 PRO A N 1
ATOM 553 C CA . PRO A 1 77 ? -6.133 -6.698 12.058 1.00 87.38 77 PRO A CA 1
ATOM 554 C C . PRO A 1 77 ? -7.229 -6.120 11.152 1.00 87.38 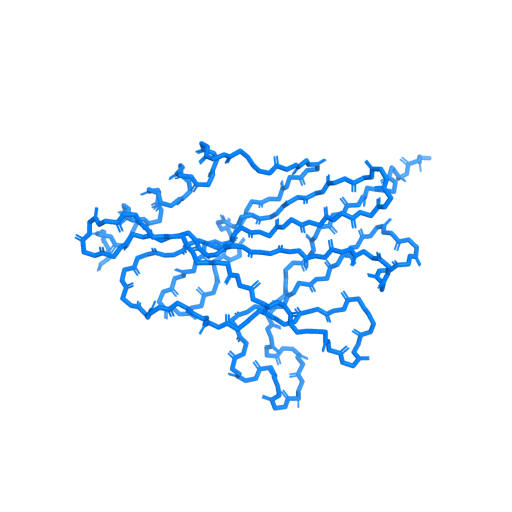77 PRO A C 1
ATOM 556 O O . PRO A 1 77 ? -7.036 -5.118 10.474 1.00 87.38 77 PRO A O 1
ATOM 559 N N . ALA A 1 78 ? -8.406 -6.759 11.152 1.00 84.44 78 ALA A N 1
ATOM 560 C CA . ALA A 1 78 ? -9.589 -6.227 10.460 1.00 84.44 78 ALA A CA 1
ATOM 561 C C . ALA A 1 78 ? -10.081 -4.911 11.068 1.00 84.44 78 ALA A C 1
ATOM 563 O O . ALA A 1 78 ? -10.784 -4.159 10.404 1.00 84.44 78 ALA A O 1
ATOM 564 N N . GLU A 1 79 ? -9.782 -4.697 12.348 1.00 86.25 79 GLU A N 1
ATOM 565 C CA . GLU A 1 79 ? -10.240 -3.540 13.096 1.00 86.25 79 GLU A CA 1
ATOM 566 C C . GLU A 1 79 ? -9.506 -2.277 12.653 1.00 86.25 79 GLU A C 1
ATOM 568 O O . GLU A 1 79 ? -8.299 -2.292 12.398 1.00 86.25 79 GLU A O 1
ATOM 573 N N . GLY A 1 80 ? -10.245 -1.172 12.615 1.00 88.19 80 GLY A N 1
ATOM 574 C CA . GLY A 1 80 ? -9.727 0.119 12.202 1.00 88.19 80 GLY A CA 1
ATOM 575 C C . GLY A 1 80 ? -9.707 0.296 10.689 1.00 88.19 80 GLY A C 1
ATOM 576 O O . GLY A 1 80 ? -10.246 -0.501 9.920 1.00 88.19 80 GLY A O 1
ATOM 577 N N . VAL A 1 81 ? -9.085 1.386 10.259 1.00 92.06 81 VAL A N 1
ATOM 578 C CA . VAL A 1 81 ? -8.922 1.704 8.839 1.00 92.06 81 VAL A CA 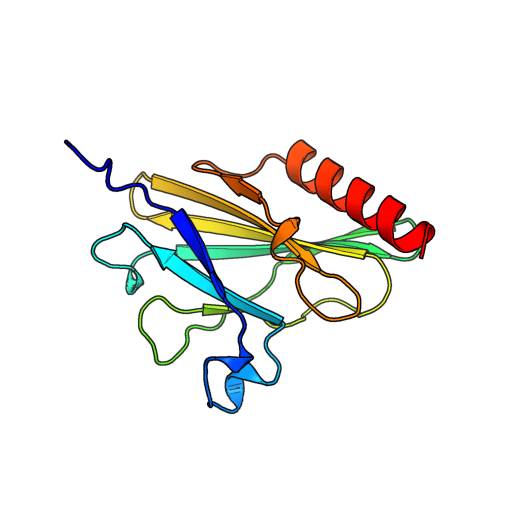1
ATOM 579 C C . VAL A 1 81 ? -7.479 1.508 8.424 1.00 92.06 81 VAL A C 1
ATOM 581 O O . VAL A 1 81 ? -6.574 1.829 9.190 1.00 92.06 81 VAL A O 1
ATOM 584 N N . TRP A 1 82 ? -7.272 0.996 7.213 1.00 93.50 82 TRP A N 1
ATOM 585 C CA . TRP A 1 82 ? -5.953 0.607 6.728 1.00 93.50 82 TRP A CA 1
ATOM 586 C C . TRP A 1 82 ? -5.740 1.045 5.286 1.00 93.50 82 TRP A C 1
ATOM 588 O O . TRP A 1 82 ? -6.620 0.907 4.435 1.00 93.50 82 TRP A O 1
ATOM 598 N N . VAL A 1 83 ? -4.542 1.535 5.000 1.00 94.44 83 VAL A N 1
ATOM 599 C CA . VAL A 1 83 ? -4.041 1.797 3.656 1.00 94.44 83 VAL A CA 1
ATOM 600 C C . VAL A 1 83 ? -2.762 0.997 3.457 1.00 94.44 83 VAL A C 1
ATOM 602 O O . VAL A 1 83 ? -1.906 0.928 4.333 1.00 94.44 83 VAL A O 1
ATOM 605 N N . VAL A 1 84 ? -2.629 0.364 2.302 1.00 93.88 84 VAL A N 1
ATOM 606 C CA . VAL A 1 84 ? -1.430 -0.380 1.931 1.00 93.88 84 VAL A CA 1
ATOM 607 C C . VAL A 1 84 ? -0.601 0.509 1.024 1.00 93.88 84 VAL A C 1
ATOM 609 O O . VAL A 1 84 ? -1.019 0.828 -0.087 1.00 93.88 84 VAL A O 1
ATOM 612 N N . SER A 1 85 ? 0.566 0.922 1.501 1.00 94.50 85 SER A N 1
ATOM 613 C CA . SER A 1 85 ? 1.561 1.621 0.697 1.00 94.50 85 SER A CA 1
ATOM 614 C C . SER A 1 85 ? 2.511 0.599 0.093 1.00 94.50 85 SER A C 1
ATOM 616 O O . SER A 1 85 ? 3.147 -0.161 0.817 1.00 94.50 85 SER A O 1
ATOM 618 N N . LEU A 1 86 ? 2.613 0.577 -1.228 1.00 93.56 86 LEU A N 1
ATOM 619 C CA . LEU A 1 86 ? 3.494 -0.291 -1.997 1.00 93.56 86 LEU A CA 1
ATOM 620 C C . LEU A 1 86 ? 4.551 0.563 -2.675 1.00 93.56 86 LEU A C 1
ATOM 622 O O . LEU A 1 86 ? 4.221 1.592 -3.258 1.00 93.56 86 LEU A O 1
ATOM 626 N N . THR A 1 87 ? 5.792 0.104 -2.664 1.00 92.62 87 THR A N 1
ATOM 627 C CA . THR A 1 87 ? 6.900 0.759 -3.353 1.00 92.62 87 THR A CA 1
ATOM 628 C C . THR A 1 87 ? 7.556 -0.249 -4.277 1.00 92.62 87 THR A C 1
ATOM 630 O O . THR A 1 87 ? 8.009 -1.305 -3.843 1.00 92.62 87 THR A O 1
ATOM 633 N N . GLY A 1 88 ? 7.586 0.072 -5.564 1.00 90.88 88 GLY A N 1
ATOM 634 C CA . GLY A 1 88 ? 8.326 -0.665 -6.573 1.00 90.88 88 GLY A CA 1
ATOM 635 C C . GLY A 1 88 ? 9.650 0.031 -6.842 1.00 90.88 88 GLY A C 1
ATOM 636 O O . GLY A 1 88 ? 9.685 1.250 -7.016 1.00 90.88 88 GLY A O 1
ATOM 637 N N . LYS A 1 89 ? 10.729 -0.741 -6.936 1.00 88.56 89 LYS A N 1
ATOM 638 C CA . LYS A 1 89 ? 12.042 -0.280 -7.385 1.00 88.56 89 LYS A CA 1
ATOM 639 C C . LYS A 1 89 ? 12.556 -1.188 -8.499 1.00 88.56 89 LYS A C 1
ATOM 641 O O . LYS A 1 89 ? 12.593 -2.408 -8.343 1.00 88.56 89 LYS A O 1
ATOM 646 N N . TYR A 1 90 ? 12.962 -0.591 -9.612 1.00 86.12 90 TYR A N 1
ATOM 647 C CA . TYR A 1 90 ? 13.534 -1.289 -10.760 1.00 86.12 90 TYR A CA 1
ATOM 648 C C . TYR A 1 90 ? 14.688 -0.459 -11.324 1.00 86.12 90 TYR A C 1
ATOM 650 O O . TYR A 1 90 ? 14.459 0.611 -11.881 1.00 86.12 90 TYR A O 1
ATOM 658 N N . HIS A 1 91 ? 15.927 -0.938 -11.165 1.00 83.75 91 HIS A N 1
ATOM 659 C CA . HIS A 1 91 ? 17.137 -0.152 -11.447 1.00 83.75 91 HIS A CA 1
ATOM 660 C C . HIS A 1 91 ? 17.080 1.225 -10.745 1.00 83.75 91 HIS A C 1
ATOM 662 O O . HIS A 1 91 ? 16.899 1.279 -9.525 1.00 83.75 91 HIS A O 1
ATOM 668 N N . ASP A 1 92 ? 17.196 2.316 -11.503 1.00 82.56 92 ASP A N 1
ATOM 669 C CA . ASP A 1 92 ? 17.115 3.701 -11.027 1.00 82.56 92 ASP A CA 1
ATOM 670 C C . ASP A 1 92 ? 15.675 4.246 -10.978 1.00 82.56 92 ASP A C 1
ATOM 672 O O . ASP A 1 92 ? 15.437 5.348 -10.483 1.00 82.56 92 ASP A O 1
ATOM 676 N N . ALA A 1 93 ? 14.689 3.479 -11.453 1.00 84.75 93 ALA A N 1
ATOM 677 C CA . ALA A 1 93 ? 13.285 3.866 -11.422 1.00 84.75 93 ALA A CA 1
ATOM 678 C C . ALA A 1 93 ? 12.614 3.433 -10.110 1.00 84.75 93 ALA A C 1
ATOM 680 O O . ALA A 1 93 ? 12.767 2.303 -9.638 1.00 84.75 93 ALA A O 1
ATOM 681 N N . THR A 1 94 ? 11.820 4.333 -9.533 1.00 88.56 94 THR A N 1
ATOM 682 C CA . THR A 1 94 ? 11.021 4.072 -8.329 1.00 88.56 94 THR A CA 1
ATOM 683 C C . THR A 1 94 ? 9.586 4.513 -8.565 1.00 88.56 94 THR A C 1
ATOM 685 O O . THR A 1 94 ? 9.343 5.603 -9.067 1.00 88.56 94 THR A O 1
ATOM 688 N N . THR A 1 95 ? 8.629 3.691 -8.159 1.00 91.12 95 THR A N 1
ATOM 689 C CA . THR A 1 95 ? 7.195 3.989 -8.211 1.00 91.12 95 THR A CA 1
ATOM 690 C C . THR A 1 95 ? 6.561 3.577 -6.894 1.00 91.12 95 THR A C 1
ATOM 692 O O . THR A 1 95 ? 7.113 2.767 -6.149 1.00 91.12 95 THR A O 1
ATOM 695 N N . SER A 1 96 ? 5.393 4.119 -6.590 1.00 92.81 96 SER A N 1
ATOM 696 C CA . SER A 1 96 ? 4.620 3.674 -5.445 1.00 92.81 96 SER A CA 1
ATOM 697 C C . SER A 1 96 ? 3.131 3.692 -5.730 1.00 92.81 96 SER A C 1
ATOM 699 O O . SER A 1 96 ? 2.653 4.364 -6.647 1.00 92.81 96 SER A O 1
ATOM 701 N N . ALA A 1 97 ? 2.393 2.934 -4.932 1.00 93.31 97 ALA A N 1
ATOM 702 C CA . ALA A 1 97 ? 0.948 2.920 -4.947 1.00 93.31 97 ALA A CA 1
ATOM 703 C C . ALA A 1 97 ? 0.421 2.949 -3.514 1.00 93.31 97 ALA A C 1
ATOM 705 O O . ALA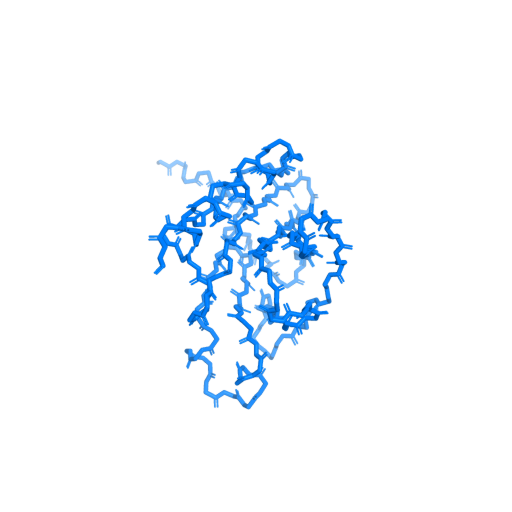 A 1 97 ? 0.877 2.187 -2.669 1.00 93.31 97 ALA A O 1
ATOM 706 N N . ILE A 1 98 ? -0.561 3.802 -3.248 1.00 94.69 98 ILE A N 1
ATOM 707 C CA . ILE A 1 98 ? -1.304 3.821 -1.989 1.00 94.69 98 ILE A CA 1
ATOM 708 C C . ILE A 1 98 ? -2.671 3.218 -2.274 1.00 94.69 98 ILE A C 1
ATOM 710 O O . ILE A 1 98 ? -3.433 3.755 -3.078 1.00 94.69 98 ILE A O 1
ATOM 714 N N . VAL A 1 99 ? -2.980 2.110 -1.614 1.00 93.31 99 VAL A N 1
ATOM 715 C CA . VAL A 1 99 ? -4.196 1.329 -1.836 1.00 93.31 99 VAL A CA 1
ATOM 716 C C . VAL A 1 99 ? -5.022 1.296 -0.551 1.00 93.31 99 VAL A C 1
ATOM 718 O O . VAL A 1 99 ? -4.663 0.588 0.390 1.00 93.31 99 VAL A O 1
ATOM 721 N N . PRO A 1 100 ? -6.135 2.040 -0.475 1.00 92.81 100 PRO A N 1
ATOM 722 C CA . PRO A 1 100 ? -7.019 1.998 0.683 1.00 92.81 100 PRO A CA 1
ATOM 723 C C . PRO A 1 100 ? -7.744 0.657 0.787 1.00 92.81 100 PRO A C 1
ATOM 725 O O . PRO A 1 100 ? -8.201 0.114 -0.221 1.00 92.81 100 PRO A O 1
ATOM 728 N N . ILE A 1 101 ? -7.881 0.132 2.002 1.00 89.94 101 ILE A N 1
ATOM 729 C CA . ILE A 1 101 ? -8.541 -1.146 2.280 1.00 89.94 101 ILE A CA 1
ATOM 730 C C . ILE A 1 101 ? -9.844 -0.870 3.030 1.00 89.94 101 ILE A C 1
ATOM 732 O O . ILE A 1 101 ? -9.838 -0.425 4.176 1.00 89.94 101 ILE A O 1
ATOM 736 N N . GLY A 1 102 ? -10.969 -1.110 2.361 1.00 82.25 102 GLY A N 1
ATOM 737 C CA . GLY A 1 102 ? -12.304 -1.028 2.947 1.00 82.25 102 GLY A CA 1
ATOM 738 C C . GLY A 1 102 ? -12.777 -2.370 3.511 1.00 82.25 102 GLY A C 1
ATOM 739 O O . GLY A 1 102 ? -12.142 -3.409 3.324 1.00 82.25 102 GLY A O 1
ATOM 740 N N . ALA A 1 103 ? -13.951 -2.367 4.148 1.00 75.00 103 ALA A N 1
ATOM 741 C CA . ALA A 1 103 ? -14.545 -3.561 4.759 1.00 75.00 103 ALA A CA 1
ATOM 742 C C . ALA A 1 103 ? -14.776 -4.724 3.769 1.00 75.00 103 ALA A C 1
ATOM 744 O O . ALA A 1 103 ? -14.704 -5.889 4.149 1.00 75.00 103 ALA A O 1
ATOM 745 N N . LYS A 1 104 ? -15.036 -4.411 2.491 1.00 71.69 104 LYS A N 1
ATOM 746 C CA . LYS A 1 104 ? -15.289 -5.392 1.418 1.00 71.69 104 LYS A CA 1
ATOM 747 C C . LYS A 1 104 ? -14.044 -5.752 0.591 1.00 71.69 104 LYS A C 1
ATOM 749 O O . LYS A 1 104 ? -14.159 -6.529 -0.353 1.00 71.69 104 LYS A O 1
ATOM 754 N N . GLY A 1 105 ? -12.874 -5.191 0.911 1.00 78.81 105 GLY A N 1
ATOM 755 C CA . GLY A 1 105 ? -11.636 -5.358 0.142 1.00 78.81 105 GLY A CA 1
ATOM 756 C C . GLY A 1 105 ? -10.987 -4.026 -0.237 1.00 78.81 105 GLY A C 1
ATOM 757 O O . GLY A 1 105 ? -11.331 -2.974 0.299 1.00 78.81 105 GLY A O 1
ATOM 758 N N . PHE A 1 106 ? -10.023 -4.060 -1.157 1.00 86.12 106 PHE A N 1
ATOM 759 C CA . PHE A 1 106 ? -9.313 -2.853 -1.581 1.00 86.12 106 PHE A CA 1
ATOM 760 C C . PHE A 1 106 ? -10.192 -1.914 -2.426 1.00 86.12 106 PHE A C 1
ATOM 762 O O . PHE A 1 106 ? -10.983 -2.350 -3.263 1.00 86.12 106 PHE A O 1
ATOM 769 N N . LEU A 1 107 ? -10.022 -0.607 -2.232 1.00 87.81 107 LEU A N 1
ATOM 770 C CA . LEU A 1 107 ? -10.750 0.446 -2.936 1.00 87.81 107 LEU A CA 1
ATOM 771 C C . LEU A 1 107 ? -9.933 0.916 -4.142 1.00 87.81 107 LEU A C 1
ATOM 773 O O . LEU A 1 107 ? -9.104 1.824 -4.039 1.00 87.81 107 LEU A O 1
ATOM 777 N N . ARG A 1 108 ? -10.166 0.295 -5.304 1.00 82.94 108 ARG A N 1
ATOM 778 C CA . ARG A 1 108 ? -9.474 0.646 -6.559 1.00 82.94 108 ARG A CA 1
ATOM 779 C C . ARG A 1 108 ? -9.629 2.128 -6.909 1.00 82.94 108 ARG A C 1
ATOM 781 O O . ARG A 1 108 ? -8.656 2.760 -7.290 1.00 82.94 108 ARG A O 1
ATOM 788 N N . GLU A 1 109 ? -10.833 2.670 -6.771 1.00 84.12 109 GLU A N 1
ATOM 789 C CA . GLU A 1 109 ? -11.162 4.049 -7.162 1.00 84.12 109 GLU A CA 1
ATOM 790 C C . GLU A 1 109 ? -10.452 5.092 -6.290 1.00 84.12 109 GLU A C 1
ATOM 792 O O . GLU A 1 109 ? -10.141 6.187 -6.743 1.00 84.12 109 GLU A O 1
ATOM 797 N N . SER A 1 110 ? -10.151 4.732 -5.042 1.00 87.50 110 SER A N 1
ATOM 798 C CA . SER A 1 110 ? -9.396 5.568 -4.107 1.00 87.50 110 SER A CA 1
ATOM 799 C C . SER A 1 110 ? -7.894 5.263 -4.114 1.00 87.50 110 SER A C 1
ATOM 801 O O . SER A 1 110 ? -7.145 5.871 -3.350 1.00 87.50 110 SER A O 1
ATOM 803 N N . SER A 1 111 ? -7.445 4.314 -4.943 1.00 90.00 111 SER A N 1
ATOM 804 C CA . SER A 1 111 ? -6.033 3.957 -5.049 1.00 90.00 111 SER A CA 1
ATOM 805 C C . SER A 1 111 ? -5.269 5.034 -5.811 1.00 90.00 111 SER A C 1
ATOM 807 O O . SER A 1 111 ? -5.681 5.462 -6.888 1.00 90.00 111 SER A O 1
ATOM 809 N N . LYS A 1 112 ? -4.133 5.459 -5.262 1.00 91.19 112 LYS A N 1
ATOM 810 C CA . LYS A 1 112 ? -3.265 6.474 -5.862 1.00 91.19 112 LYS A CA 1
ATOM 811 C C . LYS A 1 112 ? -1.974 5.840 -6.344 1.00 91.19 112 LYS A C 1
ATOM 813 O O . LYS A 1 112 ? -1.363 5.073 -5.610 1.00 91.19 112 LYS A O 1
ATOM 818 N N . PHE A 1 113 ? -1.550 6.201 -7.546 1.00 90.81 113 PHE A N 1
ATOM 819 C CA . PHE A 1 113 ? -0.323 5.712 -8.164 1.00 90.81 113 PHE A CA 1
ATOM 820 C C . PHE A 1 113 ? 0.623 6.876 -8.400 1.00 90.81 113 PHE A C 1
ATOM 822 O O . PHE A 1 113 ? 0.206 7.933 -8.876 1.00 90.81 113 PHE A O 1
ATOM 829 N N . PHE A 1 114 ? 1.895 6.673 -8.081 1.00 90.00 114 PHE A N 1
ATOM 830 C CA . PHE A 1 114 ? 2.914 7.702 -8.184 1.00 90.00 114 PHE A CA 1
ATOM 831 C C . PHE A 1 114 ? 4.115 7.182 -8.977 1.00 90.00 114 PHE A C 1
ATOM 833 O O . PHE A 1 114 ? 4.603 6.082 -8.709 1.00 90.00 114 PHE A O 1
ATOM 840 N N . PRO A 1 115 ? 4.682 7.987 -9.889 1.00 86.94 115 PRO A N 1
ATOM 841 C CA . PRO A 1 115 ? 5.946 7.680 -10.566 1.00 86.94 115 PRO A CA 1
ATOM 842 C C . PRO A 1 115 ? 7.173 7.951 -9.668 1.00 86.94 115 PRO A C 1
ATOM 844 O O . PRO A 1 115 ? 8.272 8.174 -10.159 1.00 86.94 115 PRO A O 1
ATOM 847 N N . ARG A 1 116 ? 6.967 8.020 -8.347 1.00 88.56 116 ARG A N 1
ATOM 848 C CA . ARG A 1 116 ? 7.975 8.249 -7.305 1.00 88.56 116 ARG A CA 1
ATOM 849 C C . ARG A 1 116 ? 7.556 7.537 -6.022 1.00 88.56 116 ARG A C 1
ATOM 851 O O . ARG A 1 116 ? 6.439 7.027 -5.941 1.00 88.56 116 ARG A O 1
ATOM 858 N N . ALA A 1 117 ? 8.414 7.543 -5.006 1.00 87.81 117 ALA A N 1
ATOM 859 C CA . ALA A 1 117 ? 8.026 7.120 -3.664 1.00 87.81 117 ALA A CA 1
ATOM 860 C C . ALA A 1 117 ? 6.913 8.026 -3.099 1.00 87.81 117 ALA A C 1
ATOM 862 O O . ALA A 1 117 ? 6.950 9.255 -3.257 1.00 87.81 117 ALA A O 1
ATOM 863 N N . ALA A 1 118 ? 5.922 7.405 -2.460 1.00 90.31 118 ALA A N 1
ATOM 864 C CA . ALA A 1 118 ? 4.846 8.091 -1.767 1.00 90.31 118 ALA A CA 1
ATOM 865 C C . ALA A 1 118 ? 5.407 8.770 -0.518 1.00 90.31 118 ALA A C 1
ATOM 867 O O . ALA A 1 118 ? 6.189 8.176 0.226 1.00 90.31 118 ALA A O 1
ATOM 868 N N . THR A 1 119 ? 5.009 10.017 -0.290 1.00 92.31 119 THR A N 1
ATOM 869 C CA . THR A 1 119 ? 5.364 10.731 0.938 1.00 92.31 119 THR A CA 1
ATOM 870 C C . THR A 1 119 ? 4.462 10.300 2.089 1.00 92.31 119 THR A C 1
ATOM 872 O O . THR A 1 119 ? 3.306 9.919 1.892 1.00 92.31 119 THR A O 1
ATOM 875 N N . GLU A 1 120 ? 4.960 10.427 3.317 1.00 89.25 120 GLU A N 1
ATOM 876 C CA . GLU A 1 120 ? 4.167 10.158 4.521 1.00 89.25 120 GLU A CA 1
ATOM 877 C C . GLU A 1 120 ? 2.897 11.015 4.583 1.00 89.25 120 GLU A C 1
ATOM 879 O O . GLU A 1 120 ? 1.855 10.532 5.015 1.00 89.25 120 GLU A O 1
ATOM 884 N N . ALA A 1 121 ? 2.947 12.253 4.082 1.00 91.19 121 ALA A N 1
ATOM 885 C CA . ALA A 1 121 ? 1.786 13.135 4.001 1.00 91.19 121 ALA A CA 1
ATOM 886 C C . ALA A 1 121 ? 0.709 12.612 3.030 1.00 91.19 121 ALA A C 1
ATOM 888 O O . ALA A 1 121 ? -0.484 12.729 3.309 1.00 91.19 121 ALA A O 1
ATOM 889 N N . GLU A 1 122 ? 1.101 12.005 1.904 1.00 93.00 122 GLU A N 1
ATOM 890 C CA . GLU A 1 122 ? 0.162 11.398 0.946 1.00 93.00 122 GLU A CA 1
ATOM 891 C C . GLU A 1 122 ? -0.508 10.147 1.529 1.00 93.00 122 GLU A C 1
ATOM 893 O O . GLU A 1 122 ? -1.720 9.953 1.365 1.00 93.00 122 GLU A O 1
ATOM 898 N N . ILE A 1 123 ? 0.270 9.328 2.240 1.00 92.44 123 ILE A N 1
ATOM 899 C CA . ILE A 1 123 ? -0.212 8.148 2.967 1.00 92.44 123 ILE A CA 1
ATOM 900 C C . ILE A 1 123 ? -1.186 8.579 4.061 1.00 92.44 123 ILE A C 1
ATOM 902 O O . ILE A 1 123 ? -2.322 8.105 4.092 1.00 92.44 123 ILE A O 1
ATOM 906 N N . GLU A 1 124 ? -0.781 9.519 4.913 1.00 91.31 124 GLU A N 1
ATOM 907 C CA . GLU A 1 124 ? -1.598 10.010 6.018 1.00 91.31 124 GLU A CA 1
ATOM 908 C C . GLU A 1 124 ? -2.876 10.690 5.521 1.00 91.31 124 GLU A C 1
ATOM 910 O O . GLU A 1 124 ? -3.956 10.431 6.050 1.00 91.31 124 GLU A O 1
ATOM 915 N N . GLY A 1 125 ? -2.788 11.519 4.478 1.00 92.19 125 GLY A N 1
ATOM 916 C CA . GLY 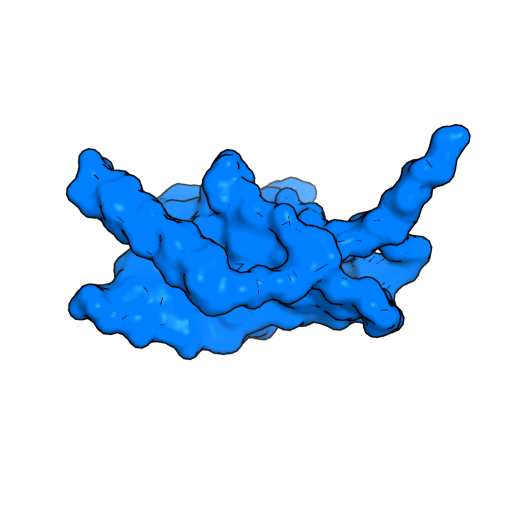A 1 125 ? -3.956 12.163 3.883 1.00 92.19 125 GLY A CA 1
ATOM 917 C C . GLY A 1 125 ? -4.966 11.142 3.359 1.00 92.19 125 GLY A C 1
ATOM 918 O O . GLY A 1 125 ? -6.169 11.290 3.573 1.00 92.19 125 GLY A O 1
ATOM 919 N N . THR A 1 126 ? -4.483 10.065 2.735 1.00 92.25 126 THR A N 1
ATOM 920 C CA . THR A 1 126 ? -5.339 8.975 2.247 1.00 92.25 126 THR A CA 1
ATOM 921 C C . THR A 1 126 ? -5.932 8.162 3.402 1.00 92.25 126 THR A C 1
ATOM 923 O O . THR A 1 126 ? -7.117 7.833 3.379 1.00 92.25 126 THR A O 1
ATOM 926 N N . LEU A 1 127 ? -5.144 7.896 4.445 1.00 91.69 127 LEU A N 1
ATOM 927 C CA . LEU A 1 127 ? -5.579 7.191 5.650 1.00 91.69 127 LEU A CA 1
ATOM 928 C C . LEU A 1 127 ? -6.657 7.971 6.415 1.00 91.69 127 LEU A C 1
ATOM 930 O O . LEU A 1 127 ? -7.686 7.403 6.778 1.00 91.69 127 LEU A O 1
ATOM 934 N N . LYS A 1 128 ? -6.470 9.282 6.601 1.00 91.25 128 LYS A N 1
ATOM 935 C CA . LYS A 1 128 ? -7.461 10.174 7.224 1.00 91.25 128 LYS A CA 1
ATOM 936 C C . LYS A 1 128 ? -8.729 10.289 6.380 1.00 91.25 128 LYS A C 1
ATOM 938 O O . LYS A 1 128 ? -9.824 10.251 6.934 1.00 91.25 128 LYS A O 1
ATOM 943 N N . ALA A 1 129 ? -8.600 10.385 5.055 1.00 90.56 129 ALA A N 1
ATOM 944 C CA . ALA A 1 129 ? -9.754 10.398 4.158 1.00 90.56 129 ALA A CA 1
ATOM 945 C C . ALA A 1 129 ? -10.562 9.092 4.253 1.00 90.56 129 ALA A C 1
ATOM 947 O O . ALA A 1 129 ? -11.788 9.137 4.339 1.00 90.56 129 ALA A O 1
ATOM 948 N N . LEU A 1 130 ? -9.884 7.940 4.315 1.00 90.25 130 LEU A N 1
ATOM 949 C CA . LEU A 1 130 ? -10.528 6.643 4.526 1.00 90.25 130 LEU A CA 1
ATOM 950 C C . LEU A 1 130 ? -11.218 6.571 5.896 1.00 90.25 130 LEU A C 1
ATOM 952 O O . LEU A 1 130 ? -12.369 6.147 5.965 1.00 90.25 130 LEU A O 1
ATOM 956 N N . ALA A 1 131 ? -10.549 7.023 6.963 1.00 88.62 131 ALA A N 1
ATOM 957 C CA . ALA A 1 131 ? -11.116 7.100 8.312 1.00 88.62 131 ALA A CA 1
ATOM 958 C C . ALA A 1 131 ? -12.412 7.921 8.334 1.00 88.62 131 ALA A C 1
ATOM 960 O O . ALA A 1 131 ? -13.435 7.463 8.837 1.00 88.62 131 ALA A O 1
ATOM 961 N N . ALA A 1 132 ? -12.379 9.113 7.735 1.00 88.00 132 ALA A N 1
ATOM 962 C CA . ALA A 1 132 ? -13.533 9.999 7.652 1.00 88.00 132 ALA A CA 1
ATOM 963 C C . ALA A 1 132 ? -14.660 9.411 6.791 1.00 88.00 132 ALA A C 1
ATOM 965 O O . ALA A 1 132 ? -15.832 9.614 7.098 1.00 88.00 132 ALA A O 1
ATOM 966 N N . SER A 1 133 ? -14.319 8.679 5.725 1.00 85.06 133 SER A N 1
ATOM 967 C CA . SER A 1 133 ? -15.306 8.013 4.874 1.00 85.06 133 SER A CA 1
ATOM 968 C C . SER A 1 133 ? -15.985 6.845 5.585 1.00 85.06 133 SER A C 1
ATOM 970 O O . SER A 1 133 ? -17.187 6.675 5.413 1.00 85.06 133 SER A O 1
ATOM 972 N N . GLN A 1 134 ? -15.247 6.049 6.366 1.00 78.12 134 GLN A N 1
ATOM 973 C CA . GLN A 1 134 ? -15.818 4.921 7.111 1.00 78.12 134 GLN A CA 1
ATOM 974 C C . GLN A 1 134 ? -16.590 5.364 8.357 1.00 78.12 134 GLN A C 1
ATOM 976 O O . GLN A 1 134 ? -17.575 4.731 8.695 1.00 78.12 134 GLN A O 1
ATOM 981 N N . ALA A 1 135 ? -16.215 6.476 8.997 1.00 78.75 135 ALA A N 1
ATOM 982 C CA . ALA A 1 135 ? -16.983 7.037 10.114 1.00 78.75 135 ALA A CA 1
ATOM 983 C C . ALA A 1 135 ? -18.352 7.615 9.699 1.00 78.75 135 ALA A C 1
ATOM 985 O O . ALA A 1 135 ? -19.174 7.921 10.558 1.00 78.75 135 ALA A O 1
ATOM 986 N N . ARG A 1 136 ? -18.574 7.829 8.395 1.00 69.50 136 ARG A N 1
ATOM 987 C CA . ARG A 1 136 ? -19.849 8.304 7.831 1.00 69.50 136 ARG A CA 1
ATOM 988 C C . ARG A 1 136 ? -20.753 7.177 7.322 1.00 69.50 136 ARG A C 1
ATOM 990 O O . ARG A 1 136 ? -21.879 7.477 6.932 1.00 69.50 136 ARG A O 1
ATO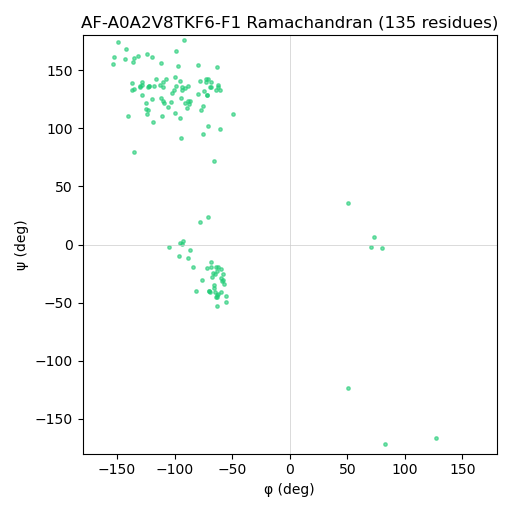M 997 N N . GLN A 1 137 ? -20.245 5.947 7.244 1.00 57.62 137 GLN A N 1
ATOM 998 C CA . GLN A 1 137 ? -21.017 4.757 6.872 1.00 57.62 137 GLN A CA 1
ATOM 999 C C . GLN A 1 137 ? -21.614 4.107 8.115 1.00 57.62 137 GLN A C 1
ATOM 1001 O O . GLN A 1 137 ? -22.709 3.524 7.963 1.00 57.62 137 GLN A O 1
#